Protein AF-A0A8T3P6Y4-F1 (afdb_monomer)

Foldseek 3Di:
DDPVVVVVVVVVVVVVDVVVDDPCVVCVVVVVVVLVVLLCVQCVPVPDDPVVSVVSSVVSVVVVVVVVVVVVVVVVVVVVVVVVVPPD

Sequence (88 aa):
MTPSERSLRGRIGAHLLHATHDSRRLTARARAAFLAGFERQVDPDGLLPADERRRRAAHARAAHFARLARRSAMVRAKRKQRRQGADP

Radius of gyration: 20.29 Å; Cα contacts (8 Å, |Δi|>4): 22; chains: 1; bounding box: 39×37×51 Å

Nearest PDB structures (foldseek):
  6o35-assembly1_B-2  TM=2.800E-01  e=9.111E+00  synthetic construct

Mean predicted aligned error: 5.34 Å

Solvent-accessible su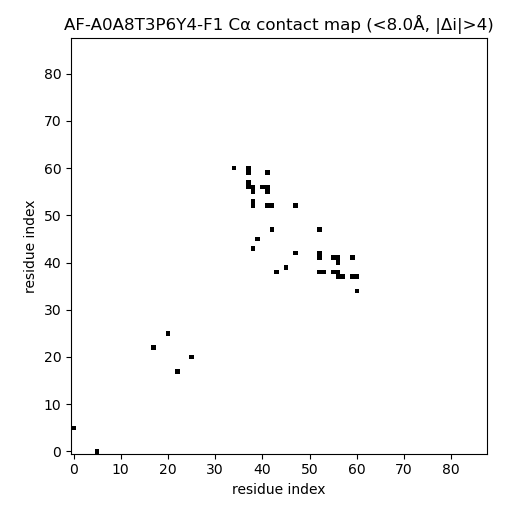rface area (backbone atoms only — not comparable to full-atom values): 5038 Å² total; per-residue (Å²): 133,54,75,67,56,53,53,49,54,50,50,54,52,52,52,57,50,56,75,76,42,63,65,70,64,77,44,40,67,60,53,50,55,58,56,51,48,31,39,46,70,73,35,76,83,64,80,59,56,70,68,59,39,51,55,48,19,52,52,51,49,51,53,52,53,50,52,50,52,52,54,53,49,54,53,51,50,54,53,50,52,54,55,62,73,67,55,133

pLDDT: mean 94.04, std 7.7, range [50.12, 98.5]

Secondary structure (DSSP, 8-state):
--HHHHHHHHHHHHHHHHHHS-HHHHTHHHHHHHHHHHHHHH-SS--S-HHHHHHHHHHHHHHHHHHHHHHHHHHHHHHHHHHHTT--

Structure (mmCIF, N/CA/C/O backbone):
data_AF-A0A8T3P6Y4-F1
#
_entry.id   AF-A0A8T3P6Y4-F1
#
loop_
_atom_site.group_PDB
_atom_site.id
_atom_site.type_symbol
_atom_site.label_atom_id
_atom_site.label_alt_id
_atom_site.label_comp_id
_atom_site.label_asym_id
_atom_site.label_entity_id
_atom_site.label_seq_id
_atom_site.pdbx_PDB_ins_code
_atom_site.Cartn_x
_atom_site.Cartn_y
_atom_site.Cartn_z
_atom_site.occupancy
_atom_site.B_iso_or_equiv
_atom_site.auth_seq_id
_atom_site.auth_comp_id
_atom_site.auth_asym_id
_atom_site.auth_atom_id
_atom_site.pdbx_PDB_model_num
ATOM 1 N N . MET A 1 1 ? -7.511 21.577 21.582 1.00 80.50 1 MET A N 1
ATOM 2 C CA . MET A 1 1 ? -8.343 20.700 20.728 1.00 80.50 1 MET A CA 1
ATOM 3 C C . MET A 1 1 ? -8.265 19.269 21.243 1.00 80.50 1 MET A C 1
ATOM 5 O O . MET A 1 1 ? -7.164 18.729 21.329 1.00 80.50 1 MET A O 1
ATOM 9 N N . THR A 1 2 ? -9.392 18.664 21.608 1.00 97.25 2 THR A N 1
ATOM 10 C CA . THR A 1 2 ? -9.488 17.286 22.123 1.00 97.25 2 THR A CA 1
ATOM 11 C C . THR A 1 2 ? -9.345 16.242 20.996 1.00 97.25 2 THR A C 1
ATOM 13 O O . THR A 1 2 ? -9.470 16.583 19.813 1.00 97.25 2 THR A O 1
ATOM 16 N N . PRO A 1 3 ? -9.077 14.954 21.301 1.00 96.31 3 PRO A N 1
ATOM 17 C CA . PRO A 1 3 ? -9.071 13.891 20.287 1.00 96.31 3 PRO A CA 1
ATOM 18 C C . PRO A 1 3 ? -10.391 13.776 19.503 1.00 96.31 3 PRO A C 1
ATOM 20 O O . PRO A 1 3 ? -10.376 13.574 18.284 1.00 96.31 3 PRO A O 1
ATOM 23 N N . SER A 1 4 ? -11.526 13.956 20.182 1.00 96.31 4 SER A N 1
ATOM 24 C CA . SER A 1 4 ? -12.860 13.902 19.573 1.00 96.31 4 SER A CA 1
ATOM 25 C C . SER A 1 4 ? -13.093 15.065 18.607 1.00 96.31 4 SER A C 1
ATOM 27 O O . SER A 1 4 ? -13.558 14.849 17.487 1.00 96.31 4 SER A O 1
ATOM 29 N N . GLU A 1 5 ? -12.683 16.280 18.978 1.00 97.19 5 GLU A N 1
ATOM 30 C CA . GLU A 1 5 ? -12.758 17.461 18.107 1.00 97.19 5 GLU A CA 1
ATOM 31 C C . GLU A 1 5 ? -11.888 17.311 16.853 1.00 97.19 5 GLU A C 1
ATOM 33 O O . GLU A 1 5 ? -12.342 17.610 15.747 1.00 97.19 5 GLU A O 1
ATOM 38 N N . ARG A 1 6 ? -10.655 16.793 16.990 1.00 97.50 6 ARG A N 1
ATOM 39 C CA . ARG A 1 6 ? -9.787 16.503 15.831 1.00 97.50 6 ARG A CA 1
ATOM 40 C C . ARG A 1 6 ? -10.439 15.503 14.877 1.00 97.50 6 ARG A C 1
ATOM 42 O O . ARG A 1 6 ? -10.416 15.704 13.664 1.00 97.50 6 ARG A O 1
ATOM 49 N N . SER A 1 7 ? -11.058 14.460 15.426 1.00 97.00 7 SER A N 1
ATOM 50 C CA . SER A 1 7 ? -11.751 13.430 14.645 1.00 97.00 7 SER A CA 1
ATOM 51 C C . SER A 1 7 ? -12.979 13.987 13.918 1.00 97.00 7 SER A C 1
ATOM 53 O O . SER A 1 7 ? -13.217 13.656 12.757 1.00 97.00 7 SER A O 1
ATOM 55 N N . LEU A 1 8 ? -13.756 14.863 14.567 1.00 97.50 8 LEU A N 1
ATOM 56 C CA . LEU A 1 8 ? -14.890 15.543 13.937 1.00 97.50 8 LEU A CA 1
ATOM 57 C C . LEU A 1 8 ? -14.430 16.442 12.783 1.00 97.50 8 LEU A C 1
ATOM 59 O O . LEU A 1 8 ? -14.945 16.313 11.674 1.00 97.50 8 LEU A O 1
ATOM 63 N N . ARG A 1 9 ? -13.411 17.278 13.009 1.00 97.75 9 ARG A N 1
ATOM 64 C CA . ARG A 1 9 ? -12.843 18.154 11.974 1.00 97.75 9 ARG A CA 1
ATOM 65 C C . ARG A 1 9 ? -12.324 17.362 10.769 1.00 97.75 9 ARG A C 1
ATOM 67 O O . ARG A 1 9 ? -12.571 17.758 9.633 1.00 97.75 9 ARG A O 1
ATOM 74 N N . GLY A 1 10 ? -11.659 16.228 11.003 1.00 96.69 10 GLY A N 1
ATOM 75 C CA . GLY A 1 10 ? -11.193 15.341 9.933 1.00 96.69 10 GLY A CA 1
ATOM 76 C C . GLY A 1 10 ? -12.336 14.784 9.078 1.00 96.69 10 GLY A C 1
ATOM 77 O O . GLY A 1 10 ? -12.243 14.789 7.852 1.00 96.69 10 GLY A O 1
ATOM 78 N N . ARG A 1 11 ? -13.445 14.370 9.708 1.00 97.19 11 ARG A N 1
ATOM 79 C CA . ARG A 1 11 ? -14.641 13.889 8.992 1.00 97.19 11 ARG A CA 1
ATOM 80 C C . ARG A 1 11 ? -15.285 14.979 8.140 1.00 97.19 11 ARG A C 1
ATOM 82 O O . ARG A 1 11 ? -15.595 14.717 6.983 1.00 97.19 11 ARG A O 1
ATOM 89 N N . ILE A 1 12 ? -15.436 16.191 8.683 1.00 97.75 12 ILE A N 1
ATOM 90 C CA . ILE A 1 12 ? -15.970 17.342 7.934 1.00 97.75 12 ILE A CA 1
ATOM 91 C C . ILE A 1 12 ? -15.121 17.582 6.678 1.00 97.75 12 ILE A C 1
ATOM 93 O O . ILE A 1 12 ? -15.658 17.638 5.574 1.00 97.75 12 ILE A O 1
ATOM 97 N N . GLY A 1 13 ? -13.793 17.633 6.829 1.00 96.06 13 GLY A N 1
ATOM 98 C CA . GLY A 1 13 ? -12.877 17.811 5.700 1.00 96.06 13 GLY A CA 1
ATOM 99 C C . GLY A 1 13 ? -12.989 16.704 4.647 1.00 96.06 13 GLY A C 1
ATOM 100 O O . GLY A 1 13 ? -13.039 17.000 3.456 1.00 96.06 13 GLY A O 1
ATOM 101 N N . ALA A 1 14 ? -13.088 15.438 5.067 1.00 93.94 14 ALA A N 1
ATOM 102 C CA . ALA A 1 14 ? -13.243 14.312 4.147 1.00 93.94 14 ALA A CA 1
ATOM 103 C C . ALA A 1 14 ? -14.549 14.392 3.338 1.00 93.94 14 ALA A C 1
ATOM 105 O O . ALA A 1 14 ? -14.529 14.178 2.126 1.00 93.94 14 ALA A O 1
ATOM 106 N N . HIS A 1 15 ? -15.673 14.737 3.975 1.00 95.50 15 HIS A N 1
ATOM 107 C CA . HIS A 1 15 ? -16.949 14.895 3.273 1.00 95.50 15 HIS A CA 1
ATOM 108 C C . HIS A 1 15 ? -16.919 16.052 2.271 1.00 95.50 15 HIS A C 1
ATOM 110 O O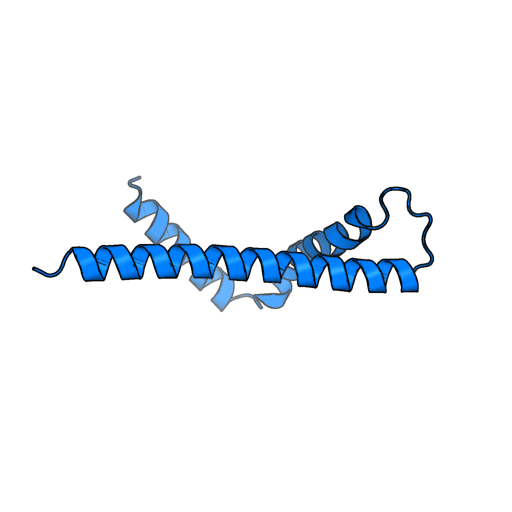 . HIS A 1 15 ? -17.349 15.870 1.136 1.00 95.50 15 HIS A O 1
ATOM 116 N N . LEU A 1 16 ? -16.353 17.203 2.645 1.00 95.81 16 LEU A N 1
ATOM 117 C CA . LEU A 1 16 ? -16.209 18.348 1.736 1.00 95.81 16 LEU A CA 1
ATOM 118 C C . LEU A 1 16 ? -15.315 18.023 0.531 1.00 95.81 16 LEU A C 1
ATOM 120 O O . LEU A 1 16 ? -15.643 18.359 -0.608 1.00 95.81 16 LEU A O 1
ATOM 124 N N . LEU A 1 17 ? -14.203 17.326 0.771 1.00 94.00 17 LEU A N 1
ATOM 125 C CA . LEU A 1 17 ? -13.291 16.886 -0.280 1.00 94.00 17 LEU A CA 1
ATOM 126 C C . LEU A 1 17 ? -13.996 15.954 -1.277 1.00 94.00 17 LEU A C 1
ATOM 128 O O . LEU A 1 17 ? -13.892 16.149 -2.486 1.00 94.00 17 LEU A O 1
ATOM 132 N N . HIS A 1 18 ? -14.743 14.967 -0.777 1.00 91.50 18 HIS A N 1
ATOM 133 C CA . HIS A 1 18 ? -15.453 13.999 -1.616 1.00 91.50 18 HIS A CA 1
ATOM 134 C C . HIS A 1 18 ? -16.713 14.558 -2.286 1.00 91.50 18 HIS A C 1
ATOM 136 O O . HIS A 1 18 ? -17.123 14.031 -3.315 1.00 91.50 18 HIS A O 1
ATOM 142 N N . ALA A 1 19 ? -17.304 15.628 -1.751 1.00 94.12 19 ALA A N 1
ATOM 143 C CA . ALA A 1 19 ? -18.405 16.335 -2.402 1.00 94.12 19 ALA A CA 1
ATOM 144 C C . ALA A 1 19 ? -17.952 17.102 -3.658 1.00 94.12 19 ALA A C 1
ATOM 146 O O . ALA A 1 19 ? -18.756 17.351 -4.550 1.00 94.12 19 ALA A O 1
ATOM 147 N N . THR A 1 20 ? -16.672 17.479 -3.733 1.00 93.69 20 THR A N 1
ATOM 148 C CA . THR A 1 20 ? -16.137 18.367 -4.780 1.00 93.69 20 THR A CA 1
ATOM 149 C C . THR A 1 20 ? -15.205 17.668 -5.770 1.00 93.69 20 THR A C 1
ATOM 151 O O . THR A 1 20 ? -15.001 18.166 -6.874 1.00 93.69 20 THR A O 1
ATOM 154 N N . HIS A 1 21 ? -14.641 16.513 -5.410 1.00 91.06 21 HIS A N 1
ATOM 155 C CA . HIS A 1 21 ? -13.64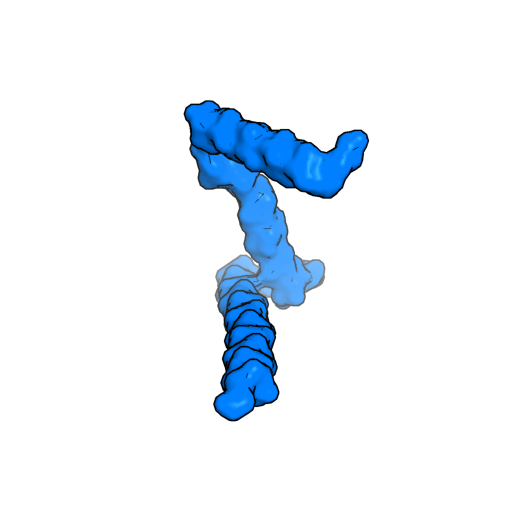3 15.817 -6.220 1.00 91.06 21 HIS A CA 1
ATOM 156 C C . HIS A 1 21 ? -13.945 14.323 -6.352 1.00 91.06 21 HIS A C 1
ATOM 158 O O . HIS A 1 21 ? -14.346 13.661 -5.395 1.00 91.06 21 HIS A O 1
ATOM 164 N N . ASP A 1 22 ? -13.619 13.750 -7.515 1.00 88.56 22 ASP A N 1
ATOM 165 C CA . ASP A 1 22 ? -13.581 12.296 -7.674 1.00 88.56 22 ASP A CA 1
ATOM 166 C C . ASP A 1 22 ? -12.432 11.700 -6.842 1.00 88.56 22 ASP A C 1
ATOM 168 O O . ASP A 1 22 ? -11.242 11.894 -7.122 1.00 88.56 22 ASP A O 1
ATOM 172 N N . SER A 1 23 ? -12.796 10.903 -5.840 1.00 84.19 23 SER A N 1
ATOM 173 C CA . SER A 1 23 ? -11.895 10.154 -4.958 1.00 84.19 23 SER A CA 1
ATOM 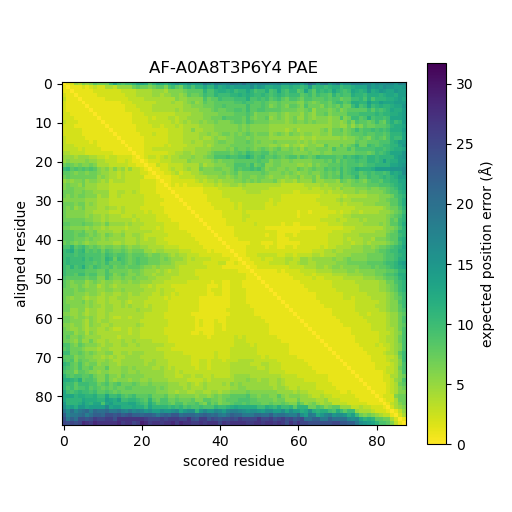174 C C . SER A 1 23 ? -10.839 9.337 -5.709 1.00 84.19 23 SER A C 1
ATOM 176 O O . SER A 1 23 ? -9.706 9.178 -5.234 1.00 84.19 23 SER A O 1
ATOM 178 N N . ARG A 1 24 ? -11.180 8.818 -6.898 1.00 85.56 24 ARG A N 1
ATOM 179 C CA . ARG A 1 24 ? -10.253 8.040 -7.732 1.00 85.56 24 ARG A CA 1
ATOM 180 C C . ARG A 1 24 ? -9.103 8.897 -8.246 1.00 85.56 24 ARG A C 1
ATOM 182 O O . ARG A 1 24 ? -7.986 8.383 -8.355 1.00 85.56 24 ARG A O 1
ATOM 189 N N . ARG A 1 25 ? -9.367 10.177 -8.532 1.00 90.44 25 ARG A N 1
ATOM 190 C CA . ARG A 1 25 ? -8.376 11.156 -8.999 1.00 90.44 25 ARG A CA 1
ATOM 191 C C . ARG A 1 25 ? -7.491 11.630 -7.854 1.00 90.44 25 ARG A C 1
ATOM 193 O O . ARG A 1 25 ? -6.272 11.610 -7.999 1.00 90.44 25 ARG A O 1
ATOM 200 N N . LEU A 1 26 ? -8.081 11.931 -6.696 1.00 91.12 26 LEU A N 1
ATOM 201 C CA . LEU A 1 26 ? -7.340 12.364 -5.502 1.00 91.12 26 LEU A CA 1
ATOM 202 C C . LEU A 1 26 ? -6.261 11.359 -5.084 1.00 91.12 26 LEU A C 1
ATOM 204 O O . LEU A 1 26 ? -5.135 11.724 -4.758 1.00 91.12 26 LEU A O 1
ATOM 208 N N . THR A 1 27 ? -6.593 10.069 -5.136 1.00 91.75 27 THR A N 1
ATOM 209 C CA . THR A 1 27 ? -5.692 8.992 -4.703 1.00 91.75 27 THR A CA 1
ATOM 210 C C . THR A 1 27 ? -4.849 8.405 -5.834 1.00 91.75 27 THR A C 1
ATOM 212 O O . THR A 1 27 ? -4.059 7.497 -5.586 1.00 91.75 27 THR A O 1
ATOM 215 N N . ALA A 1 28 ? -4.982 8.884 -7.077 1.00 92.75 28 ALA A N 1
ATOM 216 C CA . ALA A 1 28 ? -4.342 8.266 -8.241 1.00 92.75 28 ALA A CA 1
ATOM 217 C C . ALA A 1 28 ? -2.813 8.183 -8.104 1.00 92.75 28 ALA A C 1
ATOM 219 O O . ALA A 1 28 ? -2.244 7.106 -8.272 1.00 92.75 28 ALA A O 1
ATOM 220 N N . ARG A 1 29 ? -2.161 9.289 -7.716 1.00 93.62 29 ARG A N 1
ATOM 221 C CA . ARG A 1 29 ? -0.701 9.341 -7.514 1.00 93.62 29 ARG A CA 1
ATOM 222 C C . ARG A 1 29 ? -0.238 8.391 -6.410 1.00 93.62 29 ARG A C 1
ATOM 224 O O . ARG A 1 29 ? 0.721 7.650 -6.600 1.00 93.62 29 ARG A O 1
ATOM 231 N N . ALA A 1 30 ? -0.958 8.358 -5.288 1.00 93.50 30 ALA A N 1
ATOM 232 C CA . ALA A 1 30 ? -0.648 7.464 -4.176 1.00 93.50 30 ALA A CA 1
ATOM 233 C C . ALA A 1 30 ? -0.810 5.985 -4.568 1.00 93.50 30 ALA A C 1
ATOM 235 O O . ALA A 1 30 ? 0.057 5.168 -4.267 1.00 93.50 30 ALA A O 1
ATOM 236 N N . ARG A 1 31 ? -1.884 5.642 -5.295 1.00 93.56 31 ARG A N 1
ATOM 237 C CA . ARG A 1 31 ? -2.105 4.283 -5.813 1.00 93.56 31 ARG A CA 1
ATOM 238 C C . ARG A 1 31 ? -1.003 3.870 -6.785 1.00 93.56 31 ARG A C 1
ATOM 240 O O . ARG A 1 31 ? -0.505 2.755 -6.674 1.00 93.56 31 ARG A O 1
ATOM 247 N N . ALA A 1 32 ? -0.596 4.758 -7.690 1.00 94.88 32 ALA A N 1
ATOM 248 C CA . ALA A 1 32 ? 0.502 4.497 -8.617 1.00 94.88 32 ALA A CA 1
ATOM 249 C C . ALA A 1 32 ? 1.826 4.256 -7.873 1.00 94.88 32 ALA A C 1
ATOM 251 O O . AL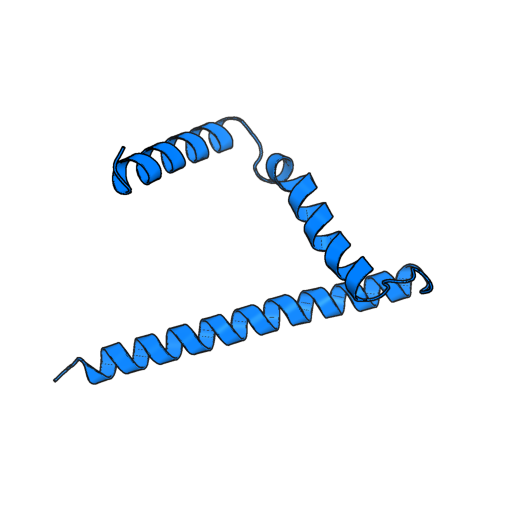A A 1 32 ? 2.489 3.253 -8.120 1.00 94.88 32 ALA A O 1
ATOM 252 N N . ALA A 1 33 ? 2.170 5.110 -6.905 1.00 95.75 33 ALA A N 1
ATOM 253 C CA . ALA A 1 33 ? 3.384 4.961 -6.102 1.00 95.75 33 ALA A CA 1
ATOM 254 C C . ALA A 1 33 ? 3.396 3.658 -5.282 1.00 95.75 33 ALA A C 1
ATOM 256 O O . ALA A 1 33 ? 4.420 2.975 -5.226 1.00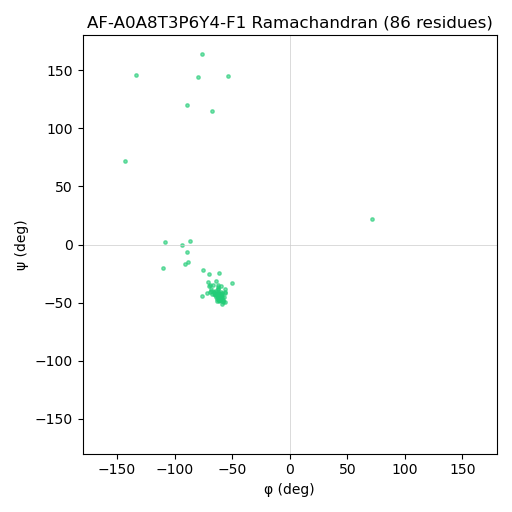 95.75 33 ALA A O 1
ATOM 257 N N . PHE A 1 34 ? 2.254 3.293 -4.689 1.00 96.31 34 PHE A N 1
ATOM 258 C CA . PHE A 1 34 ? 2.084 2.030 -3.970 1.00 96.31 34 PHE A CA 1
ATOM 259 C C . PHE A 1 34 ? 2.299 0.821 -4.887 1.00 96.31 34 PHE A C 1
ATOM 261 O O . PHE A 1 34 ? 3.032 -0.098 -4.528 1.00 96.31 34 PHE A O 1
ATOM 268 N N . LEU A 1 35 ? 1.705 0.831 -6.086 1.00 94.50 35 LEU A N 1
ATOM 269 C CA . LEU A 1 35 ? 1.865 -0.254 -7.056 1.00 94.50 35 LEU A CA 1
ATOM 270 C C . LEU A 1 35 ? 3.308 -0.359 -7.570 1.00 94.50 35 LEU A C 1
ATOM 272 O O . LEU A 1 35 ? 3.856 -1.458 -7.601 1.00 94.50 35 LEU A O 1
ATOM 276 N N . ALA A 1 36 ? 3.949 0.771 -7.874 1.00 95.19 36 ALA A N 1
ATOM 277 C CA . ALA A 1 36 ? 5.349 0.820 -8.298 1.00 95.19 36 ALA A CA 1
ATOM 278 C C . ALA A 1 36 ? 6.322 0.293 -7.224 1.00 95.19 36 ALA A C 1
ATOM 280 O O . ALA A 1 36 ? 7.415 -0.169 -7.545 1.00 95.19 36 ALA A O 1
ATOM 281 N N . GLY A 1 37 ? 5.932 0.331 -5.946 1.00 96.44 37 GLY A N 1
ATOM 282 C CA . GLY A 1 37 ? 6.704 -0.273 -4.861 1.00 96.44 37 GLY A CA 1
ATOM 283 C C . GLY A 1 37 ? 6.905 -1.780 -5.037 1.00 96.44 37 GLY A C 1
ATOM 284 O O . GLY A 1 37 ? 7.987 -2.276 -4.740 1.00 96.44 37 GLY A O 1
ATOM 285 N N . PHE A 1 38 ? 5.913 -2.499 -5.573 1.00 97.75 38 PHE A N 1
ATOM 286 C CA . PHE A 1 38 ? 6.044 -3.937 -5.819 1.00 97.75 38 PHE A CA 1
ATOM 287 C C . PHE A 1 38 ? 7.008 -4.246 -6.959 1.00 97.75 38 PHE A C 1
ATOM 289 O O . PHE A 1 38 ? 7.736 -5.225 -6.860 1.00 97.75 38 PHE A O 1
ATOM 296 N N . GLU A 1 39 ? 7.050 -3.415 -8.003 1.00 96.56 39 GLU A N 1
ATOM 297 C CA . GLU A 1 39 ? 8.025 -3.569 -9.088 1.00 96.56 39 GLU A CA 1
ATOM 298 C C . GLU A 1 39 ? 9.458 -3.400 -8.574 1.00 96.56 39 GLU A C 1
ATOM 300 O O . GLU A 1 39 ? 10.287 -4.273 -8.804 1.00 96.56 39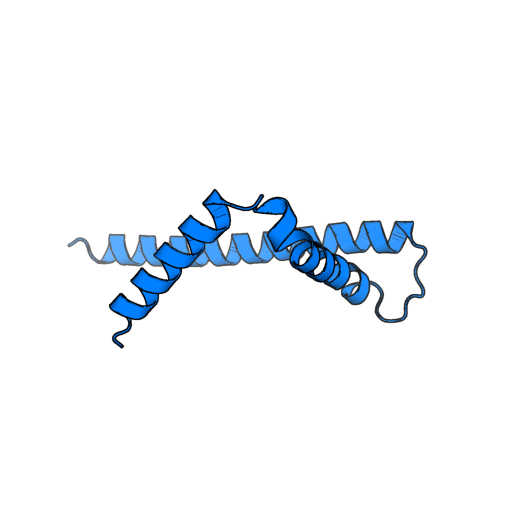 GLU A O 1
ATOM 305 N N . ARG A 1 40 ? 9.725 -2.353 -7.780 1.00 96.25 40 ARG A N 1
ATOM 306 C CA . ARG A 1 40 ? 11.042 -2.154 -7.143 1.00 96.25 40 ARG A CA 1
ATOM 307 C C . ARG A 1 40 ? 11.398 -3.252 -6.143 1.00 96.25 40 ARG A C 1
ATOM 309 O O . ARG A 1 40 ? 12.566 -3.556 -5.960 1.00 96.25 40 ARG A O 1
ATOM 316 N N . GLN A 1 41 ? 10.405 -3.837 -5.475 1.00 96.75 41 GLN A N 1
ATOM 317 C CA . GLN A 1 41 ? 10.635 -4.925 -4.527 1.00 96.75 41 GLN A CA 1
ATOM 318 C C . GLN A 1 41 ? 11.102 -6.209 -5.227 1.00 96.75 41 GLN A C 1
ATOM 320 O O . GLN A 1 41 ? 11.910 -6.943 -4.664 1.00 96.75 41 GLN A O 1
ATOM 325 N N . VAL A 1 42 ? 10.553 -6.517 -6.406 1.00 97.38 42 VAL A N 1
ATOM 326 C CA . VAL A 1 42 ? 10.866 -7.760 -7.133 1.00 97.38 42 VAL A CA 1
ATOM 327 C C . VAL A 1 42 ? 12.029 -7.616 -8.111 1.00 97.38 42 VAL A C 1
ATOM 329 O O . VAL A 1 42 ? 12.559 -8.633 -8.553 1.00 97.38 42 VAL A O 1
ATOM 332 N N . ASP A 1 43 ? 12.393 -6.380 -8.450 1.00 96.94 43 ASP A N 1
ATOM 333 C CA . ASP A 1 43 ? 13.494 -6.033 -9.347 1.00 96.94 43 ASP A CA 1
ATOM 334 C C . ASP A 1 43 ? 14.209 -4.753 -8.861 1.00 96.94 43 ASP A C 1
ATOM 336 O O . ASP A 1 43 ? 14.017 -3.684 -9.448 1.00 96.94 43 ASP A O 1
ATOM 340 N N . PRO A 1 44 ? 14.983 -4.813 -7.757 1.00 96.38 44 PRO A N 1
ATOM 341 C CA . PRO A 1 44 ? 15.684 -3.642 -7.221 1.00 96.38 44 PRO A CA 1
ATOM 342 C C . PRO A 1 44 ? 16.723 -3.068 -8.190 1.00 96.38 44 PRO A C 1
ATOM 344 O O . PRO A 1 44 ? 16.862 -1.850 -8.283 1.00 96.38 44 PRO A O 1
ATOM 347 N N . ASP A 1 45 ? 17.403 -3.950 -8.926 1.00 95.88 45 ASP A N 1
ATOM 348 C CA . ASP A 1 45 ? 18.482 -3.605 -9.857 1.00 95.88 45 ASP A CA 1
ATOM 349 C C . ASP A 1 45 ? 17.977 -3.308 -11.281 1.00 95.88 45 ASP A C 1
ATOM 351 O O . ASP A 1 45 ? 18.744 -2.872 -12.138 1.00 95.88 45 ASP A O 1
ATOM 355 N N . GLY A 1 46 ? 16.684 -3.520 -11.555 1.00 93.94 46 GLY A N 1
ATOM 356 C CA . GLY A 1 46 ? 16.068 -3.196 -12.845 1.00 93.94 46 GLY A CA 1
ATOM 357 C C . GLY A 1 46 ? 16.477 -4.117 -14.001 1.00 93.94 46 GLY A C 1
ATOM 358 O O . GLY A 1 46 ? 16.392 -3.709 -15.159 1.00 93.94 46 GLY A O 1
ATOM 359 N N . LEU A 1 47 ? 16.943 -5.332 -13.707 1.00 96.50 47 LEU A N 1
ATOM 360 C CA . LEU A 1 47 ? 17.544 -6.245 -14.685 1.00 96.50 47 LEU A CA 1
ATOM 361 C C . LEU A 1 47 ? 16.514 -7.143 -15.379 1.00 96.50 47 LEU A C 1
ATOM 363 O O . LEU A 1 47 ? 16.825 -7.780 -16.388 1.00 96.50 47 LEU A O 1
ATOM 367 N N . LEU A 1 48 ? 15.29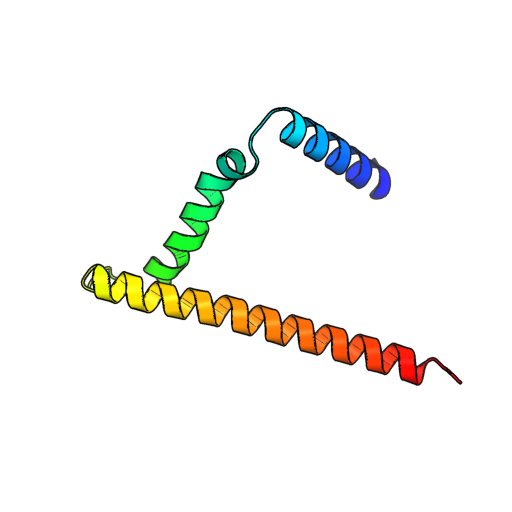3 -7.238 -14.846 1.00 95.56 48 LEU A N 1
ATOM 368 C CA . LEU A 1 48 ? 14.276 -8.118 -15.411 1.00 95.56 48 LEU A CA 1
ATOM 369 C C . LEU A 1 48 ? 13.600 -7.500 -16.646 1.00 95.56 48 LEU A C 1
ATOM 371 O O . LEU A 1 48 ? 13.279 -6.303 -16.656 1.00 95.56 48 LEU A O 1
ATOM 375 N N . PRO A 1 49 ? 13.254 -8.327 -17.654 1.00 97.06 49 PRO A N 1
ATOM 376 C CA . PRO A 1 49 ? 12.339 -7.923 -18.714 1.00 97.06 49 PRO A CA 1
ATOM 377 C C . PRO A 1 49 ? 11.025 -7.383 -18.138 1.00 97.06 49 PRO A C 1
ATOM 379 O O . PRO A 1 49 ? 10.525 -7.877 -17.123 1.00 97.06 49 PRO A O 1
ATOM 382 N N . ALA A 1 50 ? 10.438 -6.386 -18.805 1.00 94.94 50 ALA A N 1
ATOM 383 C CA . ALA A 1 50 ? 9.272 -5.665 -18.293 1.00 94.94 50 ALA A CA 1
ATOM 384 C C . ALA A 1 50 ? 8.084 -6.587 -17.962 1.00 94.94 50 ALA A C 1
ATOM 386 O O . ALA A 1 50 ? 7.446 -6.413 -16.922 1.00 94.94 50 ALA A O 1
ATOM 387 N N . ASP A 1 51 ? 7.813 -7.588 -18.800 1.00 96.44 51 ASP A N 1
ATOM 388 C CA . ASP A 1 51 ? 6.703 -8.523 -18.590 1.00 96.44 51 ASP A CA 1
ATOM 389 C C . ASP A 1 51 ? 6.936 -9.435 -17.384 1.00 96.44 51 ASP A C 1
ATOM 391 O O . ASP A 1 51 ? 6.033 -9.641 -16.570 1.00 96.44 51 ASP A O 1
ATOM 395 N N . GLU A 1 52 ? 8.169 -9.912 -17.201 1.00 97.56 52 GLU A N 1
ATOM 396 C CA . GLU A 1 52 ? 8.529 -10.742 -16.053 1.00 97.56 52 GLU A CA 1
ATOM 397 C C . GLU A 1 52 ? 8.502 -9.929 -14.753 1.00 97.56 52 GLU A C 1
ATOM 399 O O . GLU A 1 52 ? 7.960 -10.395 -13.746 1.00 97.56 52 GLU A O 1
ATOM 404 N N . ARG A 1 53 ? 8.986 -8.678 -14.774 1.00 97.50 53 ARG A N 1
ATOM 405 C CA . ARG A 1 53 ? 8.859 -7.757 -13.634 1.00 97.50 53 ARG A CA 1
ATOM 406 C C . ARG A 1 53 ? 7.393 -7.532 -13.268 1.00 97.50 53 ARG A C 1
ATOM 408 O O . ARG A 1 53 ? 7.038 -7.641 -12.094 1.00 97.50 53 ARG A O 1
ATOM 415 N N . ARG A 1 54 ? 6.519 -7.279 -14.250 1.00 96.12 54 ARG A N 1
ATOM 416 C CA . ARG A 1 54 ? 5.072 -7.096 -14.027 1.00 96.12 54 ARG A CA 1
ATOM 417 C C . ARG A 1 54 ? 4.417 -8.351 -13.458 1.00 96.12 54 ARG A C 1
ATOM 419 O O . ARG A 1 54 ? 3.662 -8.251 -12.487 1.00 96.12 54 ARG A O 1
ATOM 426 N N . ARG A 1 55 ? 4.733 -9.530 -14.006 1.00 97.94 55 ARG A N 1
ATOM 427 C CA . ARG A 1 55 ? 4.237 -10.823 -13.508 1.00 97.94 55 ARG A CA 1
ATOM 428 C C . ARG A 1 55 ? 4.626 -11.027 -12.044 1.00 97.94 55 ARG A C 1
ATOM 430 O O . ARG A 1 55 ? 3.765 -11.302 -11.206 1.00 97.94 55 ARG A O 1
ATOM 437 N N . ARG A 1 56 ? 5.902 -10.818 -11.704 1.00 98.31 56 ARG A N 1
ATOM 438 C CA . ARG A 1 56 ? 6.396 -10.926 -10.322 1.00 98.31 56 ARG A CA 1
ATOM 439 C C . ARG A 1 56 ? 5.760 -9.893 -9.395 1.00 98.31 56 ARG A C 1
ATOM 441 O O . ARG A 1 56 ? 5.333 -10.251 -8.297 1.00 98.31 56 ARG A O 1
ATOM 448 N N . ALA A 1 57 ? 5.626 -8.641 -9.830 1.00 98.12 57 ALA A N 1
ATOM 449 C CA . ALA A 1 57 ? 4.997 -7.580 -9.044 1.00 98.12 57 ALA A CA 1
ATOM 450 C C . ALA A 1 57 ? 3.522 -7.891 -8.736 1.00 98.12 57 ALA A C 1
ATOM 452 O O . ALA A 1 57 ? 3.060 -7.666 -7.614 1.00 98.12 57 ALA A O 1
ATOM 453 N N . ALA A 1 58 ? 2.788 -8.479 -9.688 1.00 97.94 58 ALA A N 1
ATOM 454 C CA . ALA A 1 58 ? 1.415 -8.930 -9.472 1.00 97.94 58 ALA A CA 1
ATOM 455 C C . ALA A 1 58 ? 1.330 -10.009 -8.376 1.00 97.94 58 ALA A C 1
ATOM 457 O O . ALA A 1 58 ? 0.494 -9.903 -7.471 1.00 97.94 58 ALA A O 1
ATOM 458 N N . HIS A 1 59 ? 2.234 -10.994 -8.388 1.00 98.44 59 HIS A N 1
ATOM 459 C CA . HIS A 1 59 ? 2.318 -12.004 -7.329 1.00 98.44 59 HIS A CA 1
ATOM 460 C C . HIS A 1 59 ? 2.734 -11.408 -5.976 1.00 98.44 59 HIS A C 1
ATOM 462 O O . HIS A 1 59 ? 2.139 -11.746 -4.950 1.00 98.44 59 HIS A O 1
ATOM 468 N N . ALA A 1 60 ? 3.692 -10.477 -5.954 1.00 98.31 60 ALA A N 1
ATOM 469 C CA . ALA A 1 60 ? 4.111 -9.790 -4.732 1.00 98.31 60 ALA A CA 1
ATOM 470 C C . ALA A 1 60 ? 2.951 -9.005 -4.096 1.00 98.31 60 ALA A C 1
ATOM 472 O O . ALA A 1 60 ? 2.722 -9.093 -2.882 1.00 98.31 60 ALA A O 1
ATOM 473 N N . ARG A 1 61 ? 2.161 -8.311 -4.923 1.00 98.12 61 ARG A N 1
ATOM 474 C CA . ARG A 1 61 ? 0.934 -7.623 -4.507 1.00 98.12 61 ARG A CA 1
ATOM 475 C C . ARG A 1 61 ? -0.100 -8.601 -3.948 1.00 98.12 61 ARG A C 1
ATOM 477 O O . ARG A 1 61 ? -0.652 -8.350 -2.876 1.00 98.12 61 ARG A O 1
ATOM 484 N N . ALA A 1 62 ? -0.357 -9.716 -4.632 1.00 98.19 62 ALA A N 1
ATOM 485 C CA . ALA A 1 62 ? -1.293 -10.737 -4.156 1.00 98.19 62 ALA A CA 1
ATOM 486 C C . ALA A 1 62 ? -0.860 -11.303 -2.791 1.00 98.19 62 ALA A C 1
ATOM 488 O O . ALA A 1 62 ? -1.657 -11.358 -1.851 1.00 98.19 62 ALA A O 1
ATOM 489 N N . ALA A 1 63 ? 0.427 -11.620 -2.639 1.00 98.44 63 ALA A N 1
ATOM 490 C CA . ALA A 1 63 ? 0.993 -12.107 -1.386 1.00 98.44 63 ALA A CA 1
ATOM 491 C C . ALA A 1 63 ? 0.887 -11.072 -0.251 1.00 98.44 63 ALA A C 1
ATOM 493 O O . ALA A 1 63 ? 0.610 -11.435 0.895 1.00 98.44 63 ALA A O 1
ATOM 494 N N . HIS A 1 64 ? 1.070 -9.779 -0.545 1.00 98.25 64 HIS A N 1
ATOM 495 C CA . HIS A 1 64 ? 0.887 -8.705 0.433 1.00 98.25 64 HIS A CA 1
ATOM 496 C C . HIS A 1 64 ? -0.535 -8.698 1.010 1.00 98.25 64 HIS A C 1
ATOM 498 O O . HIS A 1 64 ? -0.703 -8.742 2.233 1.00 98.25 64 HIS A O 1
ATOM 504 N N . PHE A 1 65 ? -1.556 -8.709 0.151 1.00 98.00 65 PHE A N 1
ATOM 505 C CA . PHE A 1 65 ? -2.947 -8.703 0.607 1.00 98.00 65 PHE A CA 1
ATOM 506 C C . PHE A 1 65 ? -3.353 -10.014 1.286 1.00 98.00 65 PHE A C 1
ATOM 508 O O . PHE A 1 65 ? -4.070 -9.973 2.286 1.00 98.00 65 PHE A O 1
ATOM 515 N N . ALA A 1 66 ? -2.833 -11.161 0.839 1.00 98.50 66 ALA A N 1
ATOM 516 C CA . ALA A 1 66 ? -3.049 -12.440 1.513 1.00 98.50 66 ALA A CA 1
ATOM 517 C C . ALA A 1 66 ? -2.501 -12.431 2.954 1.00 98.50 66 ALA A C 1
ATOM 519 O O . ALA A 1 66 ? -3.187 -12.845 3.893 1.00 98.50 66 ALA A O 1
ATOM 520 N N . ARG A 1 67 ? -1.294 -11.882 3.166 1.00 98.31 67 ARG A N 1
ATOM 521 C CA . ARG A 1 67 ? -0.722 -11.704 4.514 1.00 98.31 67 ARG A CA 1
ATOM 522 C C . ARG A 1 67 ? -1.576 -10.781 5.379 1.00 98.31 67 ARG A C 1
ATOM 524 O O . ARG A 1 67 ? -1.800 -11.090 6.551 1.00 98.31 67 ARG A O 1
ATOM 531 N N . LEU A 1 68 ? -2.061 -9.671 4.820 1.00 98.31 68 LEU A N 1
ATOM 532 C CA . LEU A 1 68 ? -2.937 -8.743 5.536 1.00 98.31 68 LEU A CA 1
ATOM 533 C C . LEU A 1 68 ? -4.245 -9.430 5.958 1.00 98.31 68 LEU A C 1
ATOM 535 O O . LEU A 1 68 ? -4.607 -9.379 7.133 1.00 98.31 68 LEU A O 1
ATOM 539 N N . ALA A 1 69 ? -4.896 -10.146 5.039 1.00 98.12 69 ALA A N 1
ATOM 540 C CA . ALA A 1 69 ? -6.131 -10.877 5.303 1.00 98.12 69 ALA A CA 1
ATOM 541 C C . ALA A 1 69 ? -5.956 -11.934 6.404 1.00 98.12 69 ALA A C 1
ATOM 543 O O . ALA A 1 69 ? -6.774 -12.000 7.327 1.00 98.12 69 ALA A O 1
ATOM 544 N N . ARG A 1 70 ? -4.856 -12.704 6.363 1.00 98.44 70 ARG A N 1
ATOM 545 C CA . ARG A 1 70 ? -4.508 -13.674 7.413 1.00 98.44 70 ARG A CA 1
ATOM 546 C C . ARG A 1 70 ? -4.381 -12.996 8.778 1.00 98.44 70 ARG A C 1
ATOM 548 O O . ARG A 1 70 ? -4.997 -13.449 9.740 1.00 98.44 70 ARG A O 1
ATOM 555 N N . ARG A 1 71 ? -3.635 -11.888 8.869 1.00 98.38 71 ARG A N 1
ATOM 556 C CA . ARG A 1 71 ? -3.478 -11.128 10.125 1.00 98.38 71 ARG A CA 1
ATOM 557 C C . ARG A 1 71 ? -4.824 -10.630 10.650 1.00 98.38 71 ARG A C 1
ATOM 559 O O . ARG A 1 71 ? -5.119 -10.788 11.833 1.00 98.38 71 ARG A O 1
ATOM 566 N N . SER A 1 72 ? -5.673 -10.085 9.780 1.00 98.00 72 SER A N 1
ATOM 567 C CA . SER A 1 72 ? -7.015 -9.643 10.168 1.00 98.00 72 SER A CA 1
ATOM 568 C C . SER A 1 72 ? -7.882 -10.800 10.675 1.00 98.00 72 SER A C 1
ATOM 570 O O . SER A 1 72 ? -8.590 -10.635 11.668 1.00 98.00 72 SER A O 1
ATOM 572 N N . ALA A 1 73 ? -7.817 -11.972 10.037 1.00 97.94 73 ALA A N 1
ATOM 573 C CA . ALA A 1 73 ? -8.540 -13.163 10.478 1.00 97.94 73 ALA A CA 1
ATOM 574 C C . ALA A 1 73 ? -8.095 -13.619 11.876 1.00 97.94 73 ALA A C 1
ATOM 576 O O . ALA A 1 73 ? -8.946 -13.856 12.732 1.00 97.94 73 ALA A O 1
ATOM 577 N N . MET A 1 74 ? -6.785 -13.637 12.145 1.00 98.06 74 MET A N 1
ATOM 578 C CA . MET A 1 74 ? -6.237 -13.969 13.467 1.00 98.06 74 MET A CA 1
ATOM 579 C C . MET A 1 74 ? -6.751 -13.020 14.560 1.00 98.06 74 MET A C 1
ATOM 581 O O . MET A 1 74 ? -7.179 -13.463 15.625 1.00 98.06 74 MET A O 1
ATOM 585 N N . VAL A 1 75 ? -6.773 -11.709 14.293 1.00 98.06 75 VAL A N 1
ATOM 586 C CA . VAL A 1 75 ? -7.288 -10.717 15.253 1.00 98.06 75 VAL A CA 1
ATOM 587 C C . VAL A 1 75 ? -8.781 -10.916 15.514 1.00 98.06 75 VAL A C 1
ATOM 589 O O . VAL A 1 75 ? -9.215 -10.858 16.667 1.00 98.06 75 VAL A O 1
ATOM 592 N N . ARG A 1 76 ? -9.579 -11.174 14.470 1.00 96.69 76 ARG A N 1
ATOM 593 C CA . ARG A 1 76 ? -11.014 -11.461 14.623 1.00 96.69 76 ARG A CA 1
ATOM 594 C C . ARG A 1 76 ? -11.253 -12.729 15.444 1.00 96.69 76 ARG A C 1
ATOM 596 O O . ARG A 1 76 ? -12.101 -12.700 16.332 1.00 96.69 76 ARG A O 1
ATOM 603 N N . ALA A 1 77 ? -10.479 -13.789 15.207 1.00 96.19 77 ALA A N 1
ATOM 604 C CA . ALA A 1 77 ? -10.560 -15.030 15.974 1.00 96.19 77 ALA A CA 1
ATOM 605 C C . ALA A 1 77 ? -10.264 -14.797 17.465 1.00 96.19 77 ALA A C 1
ATOM 607 O O . ALA A 1 77 ? -11.074 -15.166 18.314 1.00 96.19 77 ALA A O 1
ATOM 608 N N . LYS A 1 78 ? -9.183 -14.073 17.788 1.00 95.88 78 LYS A N 1
ATOM 609 C CA . LYS A 1 78 ? -8.840 -13.718 19.176 1.00 95.88 78 LYS A CA 1
ATOM 610 C C . LYS A 1 78 ? -9.939 -12.896 19.855 1.00 95.88 78 LYS A C 1
ATOM 612 O O . LYS A 1 78 ? -10.254 -13.114 21.020 1.00 95.88 78 LYS A O 1
ATOM 617 N N . ARG A 1 79 ? -10.542 -11.938 19.142 1.00 95.50 79 ARG A N 1
ATOM 618 C CA . ARG A 1 79 ? -11.667 -11.146 19.671 1.00 95.50 79 ARG A CA 1
ATOM 619 C C . ARG A 1 79 ? -12.901 -12.008 19.930 1.00 95.50 79 ARG A C 1
ATOM 621 O O . ARG A 1 79 ? -13.550 -11.803 20.946 1.00 95.50 79 ARG A O 1
ATOM 628 N N . LYS A 1 80 ? -13.210 -12.962 19.045 1.00 95.25 80 LYS A N 1
ATOM 629 C CA . LYS A 1 80 ? -14.318 -13.908 19.240 1.00 95.25 80 LYS A CA 1
ATOM 630 C C . LYS A 1 80 ? -14.098 -14.759 20.493 1.00 95.25 80 LYS A C 1
ATOM 632 O O . LYS A 1 80 ? -14.984 -14.791 21.334 1.00 95.25 80 LYS A O 1
ATOM 637 N N . GLN A 1 81 ? -12.907 -15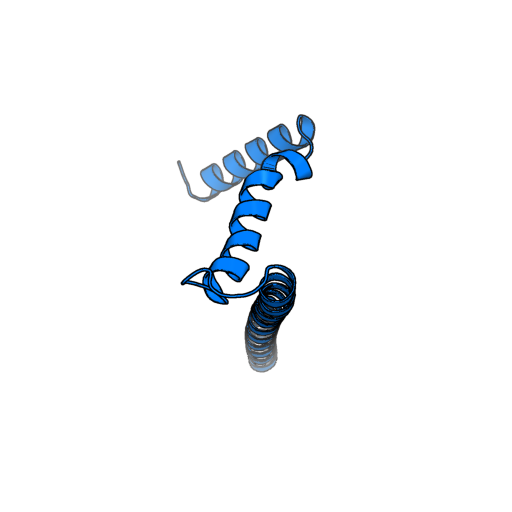.337 20.659 1.00 93.50 81 GLN A N 1
ATOM 638 C CA . GLN A 1 81 ? -12.549 -16.114 21.854 1.00 93.50 81 GLN A CA 1
ATOM 639 C C . GLN A 1 81 ? -12.692 -15.292 23.140 1.00 93.50 81 GLN A C 1
ATOM 641 O O . GLN A 1 81 ? -13.298 -15.752 24.096 1.00 93.50 81 GLN A O 1
ATOM 646 N N . ARG A 1 82 ? -12.211 -14.040 23.145 1.00 93.44 82 ARG A N 1
ATOM 647 C CA . ARG A 1 82 ? -12.367 -13.138 24.300 1.00 93.44 82 ARG A CA 1
ATOM 648 C C . ARG A 1 82 ? -13.822 -12.815 24.631 1.00 93.44 82 ARG A C 1
ATOM 650 O O . ARG A 1 82 ? -14.120 -12.618 25.794 1.00 93.44 82 ARG A O 1
ATOM 657 N N . ARG A 1 83 ? -14.697 -12.708 23.626 1.00 92.56 83 ARG A N 1
ATOM 658 C CA . ARG A 1 83 ? -16.134 -12.486 23.846 1.00 92.56 83 ARG A CA 1
ATOM 659 C C . ARG A 1 83 ? -16.806 -13.740 24.403 1.00 92.56 83 ARG A C 1
ATOM 661 O O . ARG A 1 83 ? -17.601 -13.615 25.312 1.00 92.56 83 ARG A O 1
ATOM 668 N N . GLN A 1 84 ? -16.450 -14.917 23.887 1.00 85.75 84 GLN A N 1
ATOM 669 C CA . GLN A 1 84 ? -17.006 -16.201 24.329 1.00 85.75 84 GLN A CA 1
ATOM 670 C C . GLN A 1 84 ? -16.532 -16.618 25.726 1.00 85.75 84 GLN A C 1
ATOM 672 O O . GLN A 1 84 ? -17.283 -17.253 26.441 1.00 85.75 84 GLN A O 1
ATOM 677 N N . GLY A 1 85 ? -15.309 -16.257 26.123 1.00 78.94 85 GLY A N 1
ATOM 678 C CA . GLY A 1 85 ? -14.812 -16.468 27.488 1.00 78.94 85 GLY A CA 1
ATOM 679 C C . GLY A 1 85 ? -15.165 -15.348 28.474 1.00 78.94 85 GLY A C 1
ATOM 680 O O . GLY A 1 85 ? -14.673 -15.369 29.595 1.00 78.94 85 GLY A O 1
ATOM 681 N N . ALA A 1 86 ? -15.930 -14.340 28.043 1.00 70.06 86 ALA A N 1
ATOM 682 C CA . ALA A 1 86 ? -16.451 -13.267 28.893 1.00 70.06 86 ALA A CA 1
ATOM 683 C C . ALA A 1 86 ? -17.972 -13.384 29.117 1.00 70.06 86 ALA A C 1
ATOM 685 O O . ALA A 1 86 ? -18.544 -12.514 29.768 1.00 70.06 86 ALA A O 1
ATOM 686 N N . ASP A 1 87 ? -18.597 -14.432 28.570 1.00 50.12 87 ASP A N 1
ATOM 687 C CA . ASP A 1 87 ? -19.945 -14.880 28.927 1.00 50.12 87 ASP A CA 1
ATOM 688 C C . ASP A 1 87 ? -19.793 -15.893 30.083 1.00 50.12 87 ASP A C 1
ATOM 690 O O . ASP A 1 87 ? -19.054 -16.867 29.896 1.00 50.12 87 ASP A O 1
ATOM 694 N N . PRO A 1 88 ? -20.374 -15.648 31.274 1.00 57.25 88 PRO A N 1
ATOM 695 C CA . PRO A 1 88 ? -20.459 -16.643 32.344 1.00 57.25 88 PRO A CA 1
ATOM 696 C C . PRO A 1 88 ? -21.417 -17.793 32.005 1.00 57.25 88 PRO A C 1
ATOM 698 O O . PRO A 1 88 ? -22.411 -17.558 31.280 1.00 57.25 88 PRO A O 1
#